Protein AF-A0A4Q5NM00-F1 (afdb_monomer)

Structure (mmCIF, N/CA/C/O backbone):
data_AF-A0A4Q5NM00-F1
#
_entry.id   AF-A0A4Q5NM00-F1
#
loop_
_atom_site.group_PDB
_atom_site.id
_atom_site.type_symbol
_atom_site.label_atom_id
_atom_site.label_alt_id
_atom_site.label_comp_id
_atom_site.label_asym_id
_atom_site.label_entity_id
_atom_site.label_seq_id
_atom_site.pdbx_PDB_ins_code
_atom_site.Cartn_x
_atom_site.Cartn_y
_atom_site.Cartn_z
_atom_site.occupancy
_atom_site.B_iso_or_equiv
_atom_site.auth_seq_id
_atom_site.auth_comp_id
_atom_site.auth_asym_id
_atom_site.auth_atom_id
_atom_site.pdbx_PDB_model_num
ATOM 1 N N . MET A 1 1 ? -10.086 1.615 -4.612 1.00 64.88 1 MET A N 1
ATOM 2 C CA . MET A 1 1 ? -9.508 1.945 -3.302 1.00 64.88 1 MET A CA 1
ATOM 3 C C . MET A 1 1 ? -8.569 3.102 -3.533 1.00 64.88 1 MET A C 1
ATOM 5 O O . MET A 1 1 ? -7.739 2.988 -4.424 1.00 64.88 1 MET A O 1
ATOM 9 N N . GLU A 1 2 ? -8.759 4.200 -2.814 1.00 72.81 2 GLU A N 1
ATOM 10 C CA . GLU A 1 2 ? -7.913 5.395 -2.923 1.00 72.81 2 GLU A CA 1
ATOM 11 C C . GLU A 1 2 ? -6.995 5.498 -1.703 1.00 72.81 2 GLU A C 1
ATOM 13 O O . GLU A 1 2 ? -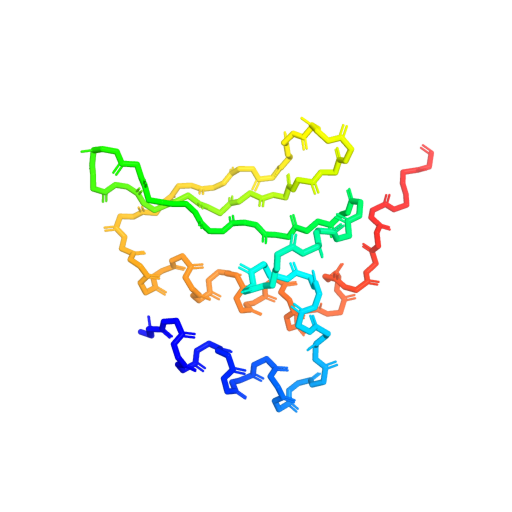7.238 4.843 -0.682 1.00 72.81 2 GLU A O 1
ATOM 18 N N . LYS A 1 3 ? -5.947 6.326 -1.783 1.00 68.44 3 LYS A N 1
ATOM 19 C CA . LYS A 1 3 ? -4.955 6.477 -0.700 1.00 68.44 3 LYS A CA 1
ATOM 20 C C . LYS A 1 3 ? -5.567 6.754 0.685 1.00 68.44 3 LYS A C 1
ATOM 22 O O . LYS A 1 3 ? -4.997 6.359 1.697 1.00 68.44 3 LYS A O 1
ATOM 27 N N . GLU A 1 4 ? -6.694 7.463 0.746 1.00 71.69 4 GLU A N 1
ATOM 28 C CA . GLU A 1 4 ? -7.356 7.825 2.007 1.00 71.69 4 GLU A CA 1
ATOM 29 C C . GLU A 1 4 ? -7.996 6.596 2.661 1.00 71.69 4 GLU A C 1
ATOM 31 O O . GLU A 1 4 ? -7.761 6.331 3.838 1.00 71.69 4 GLU A O 1
ATOM 36 N N . GLU A 1 5 ? -8.681 5.774 1.864 1.00 74.38 5 GLU A N 1
ATOM 37 C CA . GLU A 1 5 ? -9.274 4.509 2.310 1.00 74.38 5 GLU A CA 1
ATOM 38 C C . GLU A 1 5 ? -8.195 3.485 2.713 1.00 74.38 5 GLU A C 1
ATOM 40 O O . GLU A 1 5 ? -8.391 2.684 3.630 1.00 74.38 5 GLU A O 1
ATOM 45 N N . LEU A 1 6 ? -7.019 3.534 2.072 1.00 71.94 6 LEU A N 1
ATOM 46 C CA . LEU A 1 6 ? -5.833 2.779 2.494 1.00 71.94 6 LEU A CA 1
ATOM 47 C C . LEU A 1 6 ? -5.370 3.174 3.886 1.00 71.94 6 LEU A C 1
ATOM 49 O O . LEU A 1 6 ? -5.144 2.303 4.725 1.00 71.94 6 LEU A O 1
ATOM 53 N N . ASN A 1 7 ? -5.264 4.473 4.137 1.00 70.62 7 ASN A N 1
ATOM 54 C CA . ASN A 1 7 ? -4.788 4.980 5.411 1.00 70.62 7 ASN A CA 1
ATOM 55 C C . ASN A 1 7 ? -5.731 4.598 6.562 1.00 70.62 7 ASN A C 1
ATOM 57 O O . ASN A 1 7 ? -5.278 4.160 7.619 1.00 70.62 7 ASN A O 1
ATOM 61 N N . GLU A 1 8 ? -7.046 4.683 6.344 1.00 75.25 8 GLU A N 1
ATOM 62 C CA . GLU A 1 8 ? -8.036 4.262 7.339 1.00 75.25 8 GLU A CA 1
ATOM 63 C C . GLU A 1 8 ? -7.929 2.767 7.666 1.00 75.25 8 GLU A C 1
ATOM 65 O O . GLU A 1 8 ? -7.943 2.389 8.839 1.00 75.25 8 GLU A O 1
ATOM 70 N N . ARG A 1 9 ? -7.756 1.908 6.653 1.00 76.50 9 ARG A N 1
ATOM 71 C CA . ARG A 1 9 ? -7.584 0.462 6.868 1.00 76.50 9 ARG A CA 1
ATOM 72 C C . ARG A 1 9 ? -6.285 0.128 7.594 1.00 76.50 9 ARG A C 1
ATOM 74 O O . ARG A 1 9 ? -6.308 -0.676 8.520 1.00 76.50 9 ARG A O 1
ATOM 81 N N . LEU A 1 10 ? -5.170 0.749 7.215 1.00 70.75 10 LEU A N 1
ATOM 82 C CA . LEU A 1 10 ? -3.875 0.529 7.870 1.00 70.75 10 LEU A CA 1
ATOM 83 C C . LEU A 1 10 ? -3.892 0.999 9.329 1.00 70.75 10 LEU A C 1
ATOM 85 O O . LEU A 1 10 ? -3.380 0.304 10.206 1.00 70.75 10 LEU A O 1
ATOM 89 N N . SER A 1 11 ? -4.562 2.122 9.603 1.00 70.56 11 SER A N 1
ATOM 90 C CA . SER A 1 11 ? -4.770 2.614 10.965 1.00 70.56 11 SER A CA 1
ATOM 91 C C . SER A 1 11 ? -5.590 1.632 11.811 1.00 70.56 11 SER A C 1
ATOM 93 O O . SER A 1 11 ? -5.226 1.359 12.954 1.00 70.56 11 SER A O 1
ATOM 95 N N . GLN A 1 12 ? -6.643 1.027 11.244 1.00 75.75 12 GLN A N 1
ATOM 96 C CA . GLN A 1 12 ? -7.426 -0.021 11.915 1.00 75.75 12 GLN A CA 1
ATOM 97 C C . GLN A 1 12 ? -6.625 -1.305 12.171 1.00 75.75 12 GLN A C 1
ATOM 99 O O . GLN A 1 12 ? -6.878 -1.998 13.155 1.00 75.75 12 GLN A O 1
ATOM 104 N N . LEU A 1 13 ? -5.655 -1.614 11.311 1.00 69.38 13 LEU A N 1
ATOM 105 C CA . LEU A 1 13 ? -4.773 -2.779 11.426 1.00 69.38 13 LEU A CA 1
ATOM 106 C C . LEU A 1 13 ? -3.562 -2.538 12.339 1.00 69.38 13 LEU A C 1
ATOM 108 O O . LEU A 1 13 ? -2.720 -3.420 12.485 1.00 69.38 13 LEU A O 1
ATOM 112 N N . ASN A 1 14 ? -3.479 -1.362 12.969 1.00 66.94 14 ASN A N 1
ATOM 113 C CA . ASN A 1 14 ? -2.363 -0.946 13.816 1.00 66.94 14 ASN A CA 1
ATOM 114 C C . ASN A 1 14 ? -1.002 -0.931 13.084 1.00 66.94 14 ASN A C 1
ATOM 116 O O . ASN A 1 14 ? 0.044 -0.961 13.736 1.00 66.94 14 ASN A O 1
ATOM 120 N N . VAL A 1 15 ? -1.006 -0.868 11.748 1.00 65.25 15 VAL A N 1
ATOM 121 C CA . VAL A 1 15 ? 0.211 -0.756 10.938 1.00 65.25 15 VAL A CA 1
ATOM 122 C C . VAL A 1 15 ? 0.798 0.634 11.156 1.00 65.25 15 VAL A C 1
ATOM 124 O O . VAL A 1 15 ? 0.091 1.637 11.037 1.00 65.25 15 VAL A O 1
ATOM 127 N N . GLU A 1 16 ? 2.085 0.706 11.503 1.00 61.06 16 GLU A N 1
ATOM 128 C CA . GLU A 1 16 ? 2.719 1.994 11.761 1.00 61.06 16 GLU A CA 1
ATOM 129 C C . GLU A 1 16 ? 2.736 2.869 10.492 1.00 61.06 16 GLU A C 1
ATOM 131 O O . GLU A 1 16 ? 3.235 2.438 9.446 1.00 61.06 16 GLU A O 1
ATOM 136 N N . PRO A 1 17 ? 2.292 4.138 10.585 1.00 56.12 17 PRO A N 1
ATOM 137 C CA . PRO A 1 17 ? 2.309 5.088 9.471 1.00 56.12 17 PRO A CA 1
ATOM 138 C C . PRO A 1 17 ? 3.730 5.481 9.035 1.00 56.12 17 PRO A C 1
ATOM 140 O O . PRO A 1 17 ? 3.894 6.249 8.098 1.00 56.12 17 PRO A O 1
ATOM 143 N N . THR A 1 18 ? 4.766 4.968 9.701 1.00 55.19 18 THR A N 1
ATOM 144 C CA . THR A 1 18 ? 6.173 5.117 9.321 1.00 55.19 18 THR A CA 1
ATOM 145 C C . THR A 1 18 ? 6.565 4.168 8.179 1.00 55.19 1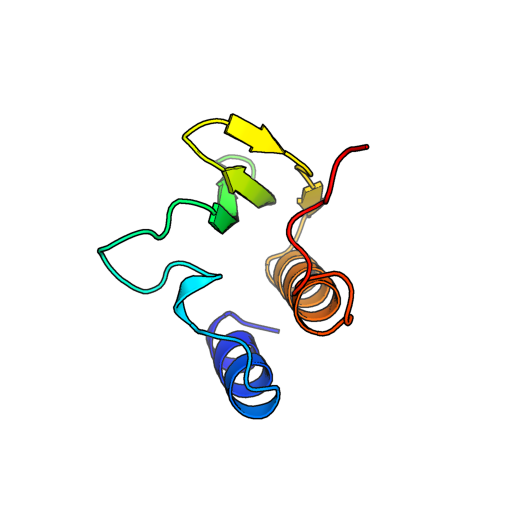8 THR A C 1
ATOM 147 O O . THR A 1 18 ? 7.424 4.521 7.374 1.00 55.19 18 THR A O 1
ATOM 150 N N . SER A 1 19 ? 5.891 3.018 8.019 1.00 55.84 19 SER A N 1
ATOM 151 C CA . SER A 1 19 ? 6.157 2.049 6.934 1.00 55.84 19 SER A CA 1
ATOM 152 C C . SER A 1 19 ? 5.719 2.531 5.547 1.00 55.84 19 SER A C 1
ATOM 154 O O . SER A 1 19 ? 6.114 1.941 4.538 1.00 55.84 19 SER A O 1
ATOM 156 N N . TYR A 1 20 ? 4.925 3.603 5.484 1.00 56.16 20 TYR A N 1
ATOM 157 C CA . TYR A 1 20 ? 4.503 4.242 4.247 1.00 56.16 20 TYR A CA 1
ATOM 158 C C . TYR A 1 20 ? 4.622 5.764 4.376 1.00 56.16 20 TYR A C 1
ATOM 160 O O . TYR A 1 20 ? 4.093 6.363 5.305 1.00 56.16 20 TYR A O 1
ATOM 168 N N . PRO A 1 21 ? 5.311 6.439 3.460 1.00 53.75 21 PRO A N 1
ATOM 169 C CA . PRO A 1 21 ? 5.681 7.822 3.667 1.00 53.75 21 PRO A CA 1
ATOM 170 C C . PRO A 1 21 ? 4.563 8.803 3.353 1.00 53.75 21 PRO A C 1
ATOM 172 O O . PRO A 1 21 ? 4.451 9.295 2.232 1.00 53.75 21 PRO A O 1
ATOM 175 N N . LEU A 1 22 ? 3.791 9.159 4.373 1.00 51.66 22 LEU A N 1
ATOM 176 C CA . LEU A 1 22 ? 3.111 10.454 4.394 1.00 51.66 22 LEU A CA 1
ATOM 177 C C . LEU A 1 22 ? 3.946 11.552 5.072 1.00 51.66 22 LEU A C 1
ATOM 179 O O . LEU A 1 22 ? 3.651 12.729 4.877 1.00 51.66 22 LEU A O 1
ATOM 183 N N . ASP A 1 23 ? 4.988 11.186 5.826 1.00 42.66 23 ASP A N 1
ATOM 184 C CA . ASP A 1 23 ? 5.754 12.122 6.652 1.00 42.66 23 ASP A CA 1
ATOM 185 C C . ASP A 1 23 ? 7.175 12.399 6.128 1.00 42.66 23 ASP A C 1
ATOM 187 O O . ASP A 1 23 ? 7.806 11.575 5.457 1.00 42.66 23 ASP A O 1
ATOM 191 N N . GLN A 1 24 ? 7.683 13.598 6.430 1.00 49.50 24 GLN A N 1
ATOM 192 C CA . GLN A 1 24 ? 8.912 14.170 5.853 1.00 49.50 24 GLN A CA 1
ATOM 193 C C . GLN A 1 24 ? 10.211 13.578 6.434 1.00 49.50 24 GLN A C 1
ATOM 195 O O . GLN A 1 24 ? 11.300 13.958 6.004 1.00 49.50 24 GLN A O 1
ATOM 200 N N . HIS A 1 25 ? 10.122 12.633 7.375 1.00 44.88 25 HIS A N 1
ATOM 201 C CA . HIS A 1 25 ? 11.271 11.929 7.943 1.00 44.88 25 HIS A CA 1
ATOM 202 C C . HIS A 1 25 ? 11.164 10.417 7.673 1.00 44.88 25 HIS A C 1
ATOM 204 O O . HIS A 1 25 ? 10.419 9.725 8.365 1.00 44.88 25 HIS A O 1
ATOM 210 N N . PRO A 1 26 ? 11.859 9.888 6.648 1.00 48.75 26 PRO A N 1
ATOM 211 C CA . PRO A 1 26 ? 11.810 8.467 6.325 1.00 48.75 26 PRO A CA 1
ATOM 212 C C . PRO A 1 26 ? 12.479 7.621 7.419 1.00 48.75 26 PRO A C 1
ATOM 214 O O . PRO A 1 26 ? 13.598 7.958 7.811 1.00 48.75 26 PRO A O 1
ATOM 217 N N . PRO A 1 27 ? 11.882 6.496 7.843 1.00 55.22 27 PRO A N 1
ATOM 218 C CA . PRO A 1 27 ? 12.659 5.391 8.395 1.00 55.22 27 PRO A CA 1
ATOM 219 C C . PRO A 1 27 ? 13.575 4.774 7.319 1.00 55.22 27 PRO A C 1
ATOM 221 O O . PRO A 1 27 ? 13.371 4.988 6.121 1.00 55.22 27 PRO A O 1
ATOM 224 N N . ASP A 1 28 ? 14.579 4.006 7.756 1.00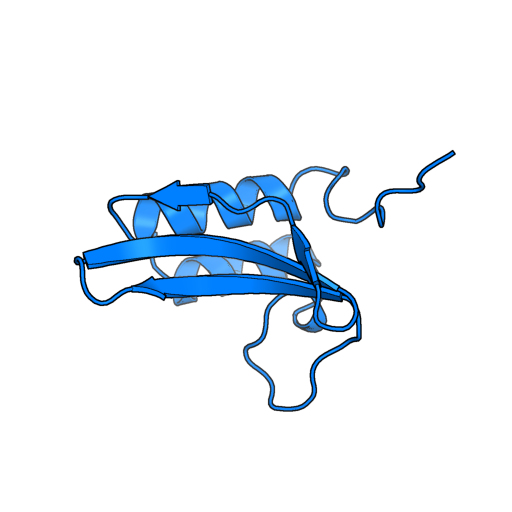 58.72 28 ASP A N 1
ATOM 225 C CA . ASP A 1 28 ? 15.578 3.327 6.903 1.00 58.72 28 ASP A CA 1
ATOM 226 C C . ASP A 1 28 ? 14.954 2.336 5.895 1.00 58.72 28 ASP A C 1
ATOM 228 O O . ASP A 1 28 ? 15.586 2.006 4.891 1.00 58.72 28 ASP A O 1
ATOM 232 N N . GLU A 1 29 ? 13.718 1.902 6.160 1.00 66.00 29 GLU A N 1
ATOM 233 C CA . GLU A 1 29 ? 12.970 0.829 5.502 1.00 66.00 29 GLU A CA 1
ATOM 234 C C . GLU A 1 29 ? 11.501 1.247 5.300 1.00 66.00 29 GLU A C 1
ATOM 236 O O . GLU A 1 29 ? 10.809 1.547 6.275 1.00 66.00 29 GLU A O 1
ATOM 241 N N . ARG A 1 30 ? 10.999 1.297 4.055 1.00 75.75 30 ARG A N 1
ATOM 242 C CA . ARG A 1 30 ? 9.593 1.659 3.773 1.00 75.75 30 ARG A CA 1
ATOM 243 C C . ARG A 1 30 ? 9.060 1.136 2.445 1.00 75.75 30 ARG A C 1
ATOM 245 O O . ARG A 1 30 ? 9.785 1.087 1.453 1.00 75.75 30 ARG A O 1
ATOM 252 N N . TYR A 1 31 ? 7.759 0.867 2.385 1.00 78.50 31 TYR A N 1
ATOM 253 C CA . TYR A 1 31 ? 7.062 0.667 1.117 1.00 78.50 31 TYR A CA 1
ATOM 254 C C . TYR A 1 31 ? 6.708 2.013 0.487 1.00 78.50 31 TYR A C 1
ATOM 256 O O . TYR A 1 31 ? 6.255 2.943 1.154 1.00 78.50 31 TYR A O 1
ATOM 264 N N . VAL A 1 32 ? 6.924 2.128 -0.818 1.00 80.75 32 VAL A N 1
ATOM 265 C CA . VAL A 1 32 ? 6.667 3.330 -1.604 1.00 80.75 32 VAL A CA 1
ATOM 266 C C . VAL A 1 32 ? 5.719 2.982 -2.738 1.00 80.75 32 VAL A C 1
ATOM 268 O O . VAL A 1 32 ? 5.975 2.056 -3.503 1.00 80.75 32 VAL A O 1
ATOM 271 N N . LEU A 1 33 ? 4.646 3.762 -2.845 1.00 83.06 33 LEU A N 1
ATOM 272 C CA . LEU A 1 33 ? 3.786 3.820 -4.017 1.00 83.06 33 LEU A CA 1
ATOM 273 C C . LEU A 1 33 ? 4.222 5.033 -4.843 1.00 83.06 33 LEU A C 1
ATOM 275 O O . LEU A 1 33 ? 4.200 6.164 -4.356 1.00 83.06 33 LEU A O 1
ATOM 279 N N . ALA A 1 34 ? 4.644 4.795 -6.074 1.00 83.94 34 ALA A N 1
ATOM 280 C CA . ALA A 1 34 ? 5.002 5.824 -7.035 1.00 83.94 34 ALA A CA 1
ATOM 281 C C . ALA A 1 34 ? 4.085 5.730 -8.253 1.00 83.94 34 ALA A C 1
ATOM 283 O O . ALA A 1 34 ? 3.624 4.650 -8.605 1.00 83.94 34 ALA A O 1
ATOM 284 N N . HIS A 1 35 ? 3.841 6.862 -8.895 1.00 83.88 35 HIS A N 1
ATOM 285 C CA . HIS A 1 35 ? 3.165 6.927 -10.182 1.00 83.88 35 HIS A CA 1
ATOM 286 C C . HIS A 1 35 ? 4.187 7.375 -11.223 1.00 83.88 35 HIS A C 1
ATOM 288 O O . HIS A 1 35 ? 4.836 8.410 -11.035 1.00 83.88 35 HIS A O 1
ATOM 294 N N . ASP A 1 36 ? 4.371 6.575 -12.267 1.00 79.19 36 ASP A N 1
ATOM 295 C CA . ASP A 1 36 ? 5.276 6.877 -13.369 1.00 79.19 36 ASP A CA 1
ATOM 296 C C . ASP A 1 36 ? 4.580 7.728 -14.451 1.00 79.19 36 ASP A C 1
ATOM 298 O O . ASP A 1 36 ? 3.387 8.021 -14.379 1.00 79.19 36 ASP A O 1
ATOM 302 N N . GLN A 1 37 ? 5.338 8.181 -15.446 1.00 75.81 37 GLN A N 1
ATOM 303 C CA . GLN A 1 37 ? 4.858 9.056 -16.516 1.00 75.81 37 GLN A CA 1
ATOM 304 C C . GLN A 1 37 ? 4.002 8.309 -17.550 1.00 75.81 37 GLN A C 1
ATOM 306 O O . GLN A 1 37 ? 3.256 8.949 -18.286 1.00 75.81 37 GLN A O 1
ATOM 311 N N . ASP A 1 38 ? 4.084 6.977 -17.580 1.00 80.44 38 ASP A N 1
ATOM 312 C CA . ASP A 1 38 ? 3.319 6.090 -18.467 1.00 80.44 38 ASP A CA 1
ATOM 313 C C . ASP A 1 38 ? 1.933 5.683 -17.907 1.00 80.44 38 ASP A C 1
ATOM 315 O O . ASP A 1 38 ? 1.355 4.695 -18.357 1.00 80.44 38 ASP A O 1
ATOM 319 N N . ASP A 1 39 ? 1.386 6.416 -16.926 1.00 82.44 39 ASP A N 1
ATOM 320 C CA . ASP A 1 39 ? 0.134 6.060 -16.219 1.00 82.44 39 ASP A CA 1
ATOM 321 C C . ASP A 1 39 ? 0.229 4.714 -15.453 1.00 82.44 39 ASP A C 1
ATOM 323 O O . ASP A 1 39 ? -0.761 4.029 -15.181 1.00 82.44 39 ASP A O 1
ATOM 327 N N . ILE A 1 40 ? 1.455 4.321 -15.088 1.00 87.88 40 ILE A N 1
ATOM 328 C CA . ILE A 1 40 ? 1.753 3.085 -14.357 1.00 87.88 40 ILE A CA 1
ATOM 329 C C . ILE A 1 40 ? 1.978 3.400 -12.879 1.00 87.88 40 ILE A C 1
ATOM 331 O O . ILE A 1 40 ? 2.738 4.294 -12.507 1.00 87.88 40 ILE A O 1
ATOM 335 N N . TRP A 1 41 ? 1.344 2.616 -12.018 1.00 88.69 41 TRP A N 1
ATOM 336 C CA . TRP A 1 41 ? 1.516 2.649 -10.574 1.00 88.69 41 TRP A CA 1
ATOM 337 C C . TRP A 1 41 ? 2.528 1.600 -10.130 1.00 88.69 41 TRP A C 1
ATOM 339 O O . TRP A 1 41 ? 2.384 0.419 -10.419 1.00 88.69 41 TRP A O 1
ATOM 349 N N . CYS A 1 42 ? 3.532 2.011 -9.370 1.00 86.25 42 CYS A N 1
ATOM 350 C CA . CYS A 1 42 ? 4.634 1.166 -8.939 1.00 86.25 42 CYS A CA 1
ATOM 351 C C . CYS A 1 42 ? 4.650 1.057 -7.414 1.00 86.25 42 CYS A C 1
ATOM 353 O O . CYS A 1 42 ? 4.735 2.070 -6.725 1.00 86.25 42 CYS A O 1
ATOM 355 N N . VAL A 1 43 ? 4.633 -0.162 -6.879 1.00 86.50 43 VAL A N 1
ATOM 356 C CA . VAL A 1 43 ? 4.880 -0.438 -5.458 1.00 86.50 43 VAL A CA 1
ATOM 357 C C . VAL A 1 43 ? 6.262 -1.053 -5.324 1.00 86.50 43 VAL A C 1
ATOM 359 O O . VAL A 1 43 ? 6.558 -2.053 -5.972 1.00 86.50 43 VAL A O 1
ATOM 362 N N . TYR A 1 44 ? 7.116 -0.474 -4.489 1.00 85.12 44 TYR A N 1
ATOM 363 C CA . TYR A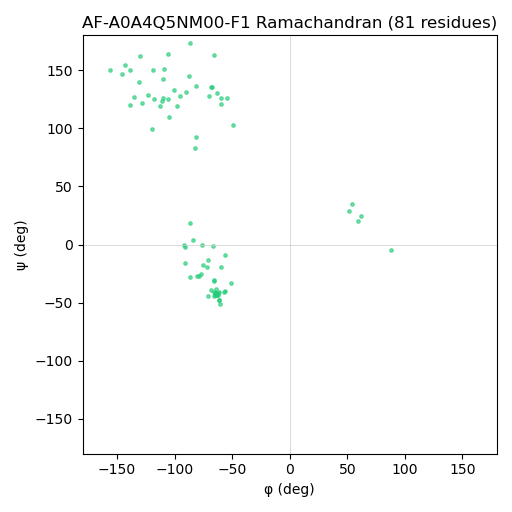 1 44 ? 8.431 -1.035 -4.189 1.00 85.12 44 TYR A CA 1
ATOM 364 C C . TYR A 1 44 ? 8.806 -0.821 -2.729 1.00 85.12 44 TYR A C 1
ATOM 366 O O . TYR A 1 44 ? 8.356 0.121 -2.084 1.00 85.12 44 TYR A O 1
ATOM 374 N N . TYR A 1 45 ? 9.662 -1.693 -2.214 1.00 82.44 45 TYR A N 1
ATOM 375 C CA . TYR A 1 45 ? 10.291 -1.529 -0.914 1.00 82.44 45 TYR A CA 1
ATOM 376 C C . TYR A 1 45 ? 11.606 -0.771 -1.076 1.00 82.44 45 TYR A C 1
ATOM 378 O O . TYR A 1 45 ? 12.403 -1.095 -1.957 1.00 82.44 45 TYR A O 1
ATOM 386 N N . ALA A 1 46 ? 11.824 0.251 -0.259 1.00 78.75 46 ALA A N 1
ATOM 387 C CA . ALA A 1 46 ? 13.058 1.013 -0.207 1.00 78.75 46 ALA A CA 1
ATOM 388 C C . ALA A 1 46 ? 13.750 0.762 1.134 1.00 78.75 46 ALA A C 1
ATOM 390 O O . ALA A 1 46 ? 13.193 1.098 2.177 1.00 78.75 46 ALA A O 1
ATOM 391 N N . GLU A 1 47 ? 14.965 0.222 1.093 1.00 79.31 47 GLU A N 1
ATOM 392 C CA . GLU A 1 47 ? 15.817 0.003 2.264 1.00 79.31 47 GLU A CA 1
ATOM 393 C C . GLU A 1 47 ? 17.192 0.606 1.993 1.00 79.31 47 GLU A C 1
ATOM 395 O O . GLU A 1 47 ? 17.840 0.242 1.015 1.00 79.31 47 GLU A O 1
ATOM 400 N N . LYS A 1 48 ? 17.650 1.548 2.828 1.00 75.62 48 LYS A N 1
ATOM 401 C CA . LYS A 1 48 ? 19.012 2.130 2.745 1.00 75.62 48 LYS A CA 1
ATOM 402 C C . LYS A 1 48 ? 19.411 2.662 1.359 1.00 75.62 48 LYS A C 1
ATOM 404 O O . L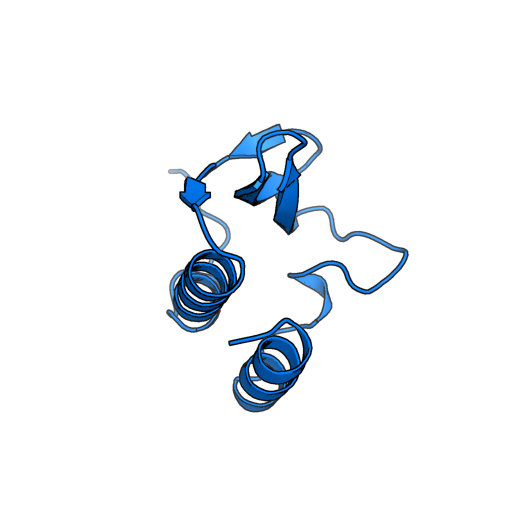YS A 1 48 ? 20.588 2.715 1.009 1.00 75.62 48 LYS A O 1
ATOM 409 N N . GLY A 1 49 ? 18.429 3.098 0.572 1.00 69.75 49 GLY A N 1
ATOM 410 C CA . GLY A 1 49 ? 18.629 3.582 -0.797 1.00 69.75 49 GLY A CA 1
ATOM 411 C C . GLY A 1 49 ? 18.577 2.499 -1.882 1.00 69.75 49 GLY A C 1
ATOM 412 O O . GLY A 1 49 ? 18.587 2.844 -3.063 1.00 69.75 49 GLY A O 1
ATOM 413 N N . GLU A 1 50 ? 18.454 1.224 -1.518 1.00 73.50 50 GLU A N 1
ATOM 414 C CA . GLU A 1 50 ? 18.176 0.119 -2.435 1.00 73.50 50 GLU A CA 1
ATOM 415 C C . GLU A 1 50 ? 16.668 -0.071 -2.624 1.00 73.50 50 GLU A C 1
ATOM 417 O O . GLU A 1 50 ? 15.872 0.148 -1.709 1.00 73.50 50 GLU A O 1
ATOM 422 N N . ARG A 1 51 ? 16.267 -0.455 -3.841 1.00 81.00 51 ARG A N 1
ATOM 423 C CA . ARG A 1 51 ? 14.871 -0.736 -4.196 1.00 81.00 51 ARG A CA 1
ATOM 424 C C . ARG A 1 51 ? 14.706 -2.230 -4.430 1.00 81.00 51 ARG A C 1
ATOM 426 O O . ARG A 1 51 ? 15.387 -2.792 -5.284 1.00 81.00 51 ARG A O 1
ATOM 433 N N . SER A 1 52 ? 13.755 -2.832 -3.734 1.00 77.38 52 SER A N 1
ATOM 434 C CA . SER A 1 52 ? 13.437 -4.257 -3.799 1.00 77.38 52 SER A CA 1
ATOM 435 C C . SER A 1 52 ? 11.936 -4.464 -4.003 1.00 77.38 52 SER A C 1
ATOM 437 O O . SER A 1 52 ? 11.137 -3.555 -3.784 1.00 77.38 52 SER A O 1
ATOM 439 N N . ALA A 1 53 ? 11.545 -5.664 -4.441 1.00 80.31 53 ALA A N 1
ATOM 440 C CA . ALA A 1 53 ? 10.140 -6.059 -4.603 1.00 80.31 53 ALA A CA 1
ATOM 441 C C . ALA A 1 53 ? 9.289 -5.102 -5.473 1.00 80.31 53 ALA A C 1
ATOM 443 O O . ALA A 1 53 ? 8.104 -4.912 -5.202 1.00 80.31 53 ALA A O 1
ATOM 444 N N . LEU A 1 54 ? 9.889 -4.512 -6.518 1.00 85.62 54 LEU A N 1
ATOM 445 C CA . LEU A 1 54 ? 9.182 -3.656 -7.474 1.00 85.62 54 LEU A CA 1
ATOM 446 C C . LEU A 1 54 ? 8.050 -4.435 -8.157 1.00 85.62 54 LEU A C 1
ATOM 448 O O . LEU A 1 54 ? 8.279 -5.487 -8.760 1.00 85.62 54 LEU A O 1
ATOM 452 N N . ARG A 1 55 ? 6.843 -3.880 -8.094 1.00 87.31 55 ARG A N 1
ATOM 453 C CA . ARG A 1 55 ? 5.676 -4.311 -8.857 1.00 87.31 55 ARG A CA 1
ATOM 454 C C . ARG A 1 55 ? 5.002 -3.131 -9.526 1.00 87.31 55 ARG A C 1
ATOM 456 O O . ARG A 1 55 ? 4.851 -2.082 -8.912 1.00 87.31 55 ARG A O 1
ATOM 463 N N . GLU A 1 56 ? 4.561 -3.357 -10.752 1.00 89.81 56 GLU A N 1
ATOM 464 C CA . GLU A 1 56 ? 3.881 -2.382 -11.599 1.00 89.81 56 GLU A CA 1
ATOM 465 C C . GLU A 1 56 ? 2.405 -2.766 -11.756 1.00 89.81 56 GLU A C 1
ATOM 467 O O . GLU A 1 56 ? 2.058 -3.946 -11.859 1.00 89.81 56 GLU A O 1
ATOM 472 N N . PHE A 1 57 ? 1.541 -1.760 -11.774 1.00 88.06 57 PHE A N 1
ATOM 473 C CA . PHE A 1 57 ? 0.090 -1.858 -11.828 1.00 88.06 57 PHE A CA 1
ATOM 474 C C . PHE A 1 57 ? -0.449 -0.793 -12.780 1.00 88.06 57 PHE A C 1
ATOM 476 O O . PHE A 1 57 ? 0.115 0.289 -12.899 1.00 88.06 57 PHE A O 1
ATOM 483 N N . HIS A 1 58 ? -1.575 -1.071 -13.429 1.00 87.81 58 HIS A N 1
ATOM 484 C CA . HIS A 1 58 ? -2.195 -0.124 -14.365 1.00 87.81 58 HIS A CA 1
ATOM 485 C C . HIS A 1 58 ? -3.216 0.795 -13.685 1.00 87.81 58 HIS A C 1
ATOM 487 O O . HIS A 1 58 ? -3.830 1.635 -14.335 1.00 87.81 58 HIS A O 1
ATOM 493 N N . SER A 1 59 ? -3.446 0.617 -12.382 1.00 86.25 59 SER A N 1
ATOM 494 C CA . SER A 1 59 ? -4.386 1.432 -11.627 1.00 86.25 59 SER A CA 1
ATOM 495 C C . SER A 1 59 ? -3.932 1.651 -10.188 1.00 86.25 59 SER A C 1
ATOM 497 O O . SER A 1 59 ? -3.361 0.763 -9.549 1.00 86.25 59 SER A O 1
ATOM 499 N N . GLU A 1 60 ? -4.257 2.832 -9.657 1.00 85.50 60 GLU A N 1
ATOM 500 C CA . GLU A 1 60 ? -4.0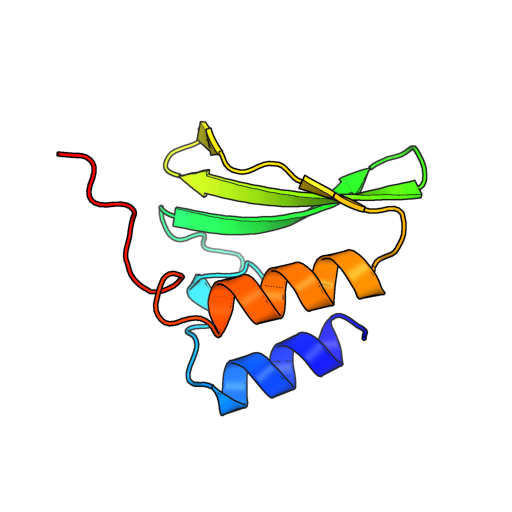14 3.188 -8.254 1.00 85.50 60 GLU A CA 1
ATOM 501 C C . GLU A 1 60 ? -4.668 2.174 -7.314 1.00 85.50 60 GLU A C 1
ATOM 503 O O . GLU A 1 60 ? -4.089 1.765 -6.309 1.00 85.50 60 GLU A O 1
ATOM 508 N N . ALA A 1 61 ? -5.874 1.731 -7.676 1.00 86.19 61 ALA A N 1
ATOM 509 C CA . ALA A 1 61 ? -6.657 0.803 -6.882 1.00 86.19 61 ALA A CA 1
ATOM 510 C C . ALA A 1 61 ? -5.967 -0.558 -6.730 1.00 86.19 61 ALA A C 1
ATOM 512 O O . ALA A 1 61 ? -5.946 -1.095 -5.623 1.00 86.19 61 ALA A O 1
ATOM 513 N N . GLU A 1 62 ? -5.402 -1.109 -7.806 1.00 87.56 62 GLU A N 1
ATOM 514 C CA . GLU A 1 62 ? -4.647 -2.366 -7.749 1.00 87.56 62 GLU A CA 1
ATOM 515 C C . GLU A 1 62 ? -3.384 -2.219 -6.903 1.00 87.56 62 GLU A C 1
ATOM 517 O O . GLU A 1 62 ? -3.106 -3.068 -6.055 1.00 87.56 62 GLU A O 1
ATOM 522 N N . ALA A 1 63 ? -2.663 -1.113 -7.075 1.00 87.25 63 ALA A N 1
ATOM 523 C CA . ALA A 1 63 ? -1.446 -0.846 -6.327 1.00 87.25 63 ALA A CA 1
ATOM 524 C C . ALA A 1 63 ? -1.720 -0.666 -4.821 1.00 87.25 63 ALA A C 1
ATOM 526 O O . ALA A 1 63 ? -1.008 -1.228 -3.988 1.00 87.25 63 ALA A O 1
ATOM 527 N N . CYS A 1 64 ? -2.796 0.041 -4.461 1.00 82.44 64 CYS A N 1
ATOM 528 C CA . CYS A 1 64 ? -3.241 0.199 -3.075 1.00 82.44 64 CYS A CA 1
ATOM 529 C C . CYS A 1 64 ? -3.702 -1.122 -2.456 1.00 82.44 64 CYS A C 1
ATOM 531 O O . CYS A 1 64 ? -3.388 -1.390 -1.300 1.00 82.44 64 CYS A O 1
ATOM 533 N N . LEU A 1 65 ? -4.432 -1.956 -3.204 1.00 84.69 65 LEU A N 1
ATOM 534 C CA . LEU A 1 65 ? -4.861 -3.274 -2.727 1.00 84.69 65 LEU A CA 1
ATOM 535 C C . LEU A 1 65 ? -3.669 -4.193 -2.473 1.00 84.69 65 LEU A C 1
ATOM 537 O O . LEU A 1 65 ? -3.626 -4.856 -1.440 1.00 84.69 65 LEU A O 1
ATOM 541 N N . TYR A 1 66 ? -2.698 -4.201 -3.386 1.00 85.25 66 TYR A N 1
ATOM 542 C CA . TYR A 1 66 ? -1.468 -4.960 -3.214 1.00 85.25 66 TYR A CA 1
ATOM 543 C C . TYR A 1 66 ? -0.688 -4.480 -1.992 1.00 85.25 66 TYR A C 1
ATOM 545 O O . TYR A 1 66 ? -0.300 -5.287 -1.157 1.00 85.25 66 TYR A O 1
ATOM 553 N N . LEU A 1 67 ? -0.508 -3.166 -1.846 1.00 81.75 67 LEU A N 1
ATOM 554 C CA . LEU A 1 67 ? 0.179 -2.585 -0.698 1.00 81.75 67 LEU A CA 1
ATOM 555 C C . LEU A 1 67 ? -0.541 -2.896 0.624 1.00 81.75 67 LEU A C 1
ATOM 557 O O . LEU A 1 67 ? 0.116 -3.221 1.610 1.00 81.75 67 LEU A O 1
ATOM 561 N N . LEU A 1 68 ? -1.877 -2.840 0.644 1.00 80.62 68 LEU A N 1
ATOM 562 C CA . LEU A 1 68 ? -2.676 -3.226 1.805 1.00 80.62 68 LEU A CA 1
ATOM 563 C C . LEU A 1 68 ? -2.436 -4.689 2.166 1.00 80.62 68 LEU A C 1
ATOM 565 O O . LEU A 1 68 ? -2.160 -4.969 3.324 1.00 80.62 68 LEU A O 1
ATOM 569 N N . ASP A 1 69 ? -2.548 -5.610 1.210 1.00 82.31 69 ASP A N 1
ATOM 570 C CA . ASP A 1 69 ? -2.338 -7.046 1.435 1.00 82.31 69 ASP A CA 1
ATOM 571 C C . ASP A 1 69 ? -0.945 -7.329 2.012 1.00 82.31 69 ASP A C 1
ATOM 573 O O . ASP A 1 69 ? -0.796 -8.083 2.974 1.00 82.31 69 ASP A O 1
ATOM 577 N N . LEU A 1 70 ? 0.056 -6.625 1.489 1.00 78.50 70 LEU A N 1
ATOM 578 C CA . LEU A 1 70 ? 1.455 -6.759 1.869 1.00 78.50 70 LEU A CA 1
ATOM 579 C C . LEU A 1 70 ? 1.725 -6.252 3.294 1.00 78.50 70 LEU A C 1
ATOM 581 O O . LEU A 1 70 ? 2.466 -6.883 4.041 1.00 78.50 70 LEU A O 1
ATOM 585 N N . LEU A 1 71 ? 1.081 -5.151 3.691 1.00 74.94 71 LEU A N 1
ATOM 586 C CA . LEU A 1 71 ? 1.160 -4.592 5.045 1.00 74.94 71 LEU A CA 1
ATOM 587 C C . LEU A 1 71 ? 0.243 -5.306 6.055 1.00 74.94 71 LEU A C 1
ATOM 589 O O . LEU A 1 71 ? 0.524 -5.290 7.250 1.00 74.94 71 LEU A O 1
ATOM 593 N N . SER A 1 72 ? -0.858 -5.902 5.590 1.00 70.00 72 SER A N 1
ATOM 594 C CA . SER A 1 72 ? -1.847 -6.597 6.431 1.00 70.00 72 SER A CA 1
ATOM 595 C C . SER A 1 72 ? -1.477 -8.055 6.688 1.00 70.00 72 SER A C 1
ATOM 597 O O .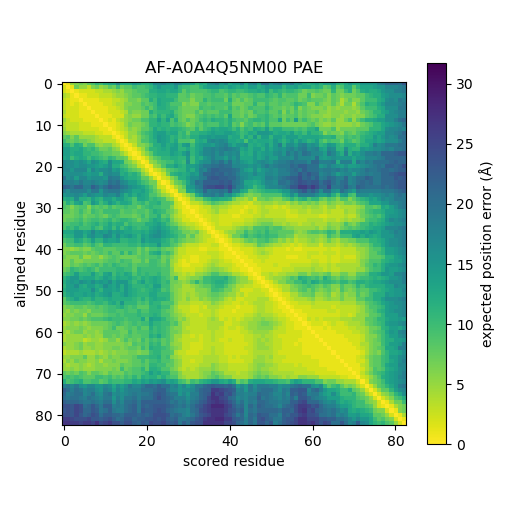 SER A 1 72 ? -1.876 -8.620 7.705 1.00 70.00 72 SER A O 1
ATOM 599 N N . SER A 1 73 ? -0.741 -8.685 5.771 1.00 63.09 73 SER A N 1
ATOM 600 C CA . SER A 1 73 ? -0.161 -10.004 6.001 1.00 63.09 73 SER A CA 1
ATOM 601 C C . SER A 1 73 ? 0.928 -9.903 7.067 1.00 63.09 73 SER A C 1
ATOM 603 O O . SER A 1 73 ? 1.787 -9.028 7.002 1.00 63.09 73 SER A O 1
ATOM 605 N N . GLU A 1 74 ? 0.949 -10.840 8.023 1.00 51.66 74 GLU A N 1
ATOM 606 C CA . GLU A 1 74 ? 1.975 -10.929 9.083 1.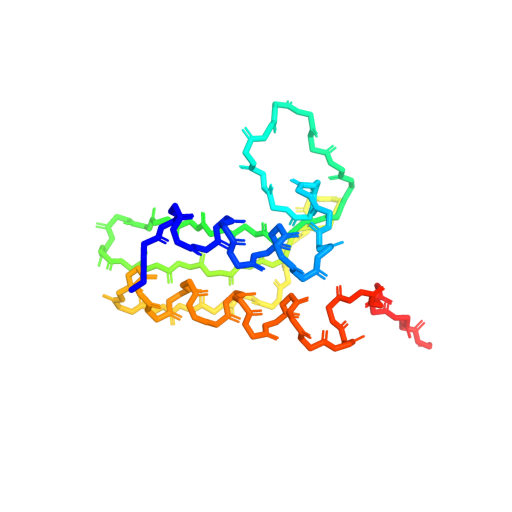00 51.66 74 GLU A CA 1
ATOM 607 C C . GLU A 1 74 ? 3.430 -11.016 8.556 1.00 51.66 74 GLU A C 1
ATOM 609 O O . GLU A 1 74 ? 4.383 -10.918 9.332 1.00 51.66 74 GLU A O 1
ATOM 614 N N . GLU A 1 75 ? 3.626 -11.181 7.245 1.00 52.81 75 GLU A N 1
ATOM 615 C CA . GLU A 1 75 ? 4.928 -11.103 6.576 1.00 52.81 75 GLU A CA 1
ATOM 616 C C . GLU A 1 75 ? 5.438 -9.662 6.374 1.00 52.81 75 GLU A C 1
ATOM 618 O O . GLU A 1 75 ? 6.649 -9.463 6.369 1.00 52.81 75 GLU A O 1
ATOM 623 N N . GLY A 1 76 ? 4.570 -8.643 6.306 1.00 47.03 76 GLY A N 1
ATOM 624 C CA . GLY A 1 76 ? 4.970 -7.236 6.140 1.00 47.03 76 GLY A CA 1
ATOM 625 C C . GLY A 1 76 ? 5.621 -6.603 7.375 1.00 47.03 76 GLY A C 1
ATOM 626 O O . GLY A 1 76 ? 6.340 -5.615 7.253 1.00 47.03 76 GLY A O 1
ATOM 627 N N . ALA A 1 77 ? 5.415 -7.190 8.560 1.00 48.06 77 ALA A N 1
ATOM 628 C CA . ALA A 1 77 ? 6.019 -6.754 9.824 1.00 48.06 77 ALA A CA 1
ATOM 629 C C . ALA A 1 77 ? 7.354 -7.453 10.139 1.00 48.06 77 ALA A C 1
ATOM 631 O O . ALA A 1 77 ? 7.964 -7.203 11.183 1.00 48.06 77 ALA A O 1
ATOM 632 N N . ARG A 1 78 ? 7.816 -8.361 9.273 1.00 44.59 78 ARG A N 1
ATOM 633 C CA . ARG A 1 78 ? 9.122 -8.998 9.425 1.00 44.59 78 ARG A CA 1
ATOM 634 C C . ARG A 1 78 ? 10.064 -8.381 8.397 1.00 44.59 78 ARG A C 1
ATOM 636 O O . ARG A 1 78 ? 9.905 -8.692 7.218 1.00 44.59 78 ARG A O 1
ATOM 643 N N . PRO A 1 79 ? 11.062 -7.565 8.798 1.00 45.50 79 PRO A N 1
ATOM 644 C CA . PRO A 1 79 ? 12.153 -7.256 7.885 1.00 45.50 79 PRO A CA 1
ATOM 645 C C . PRO A 1 79 ? 12.709 -8.602 7.431 1.00 45.50 79 PRO A C 1
ATOM 647 O O . PRO A 1 79 ? 12.944 -9.486 8.267 1.00 45.50 79 PRO A O 1
ATOM 650 N N . PHE A 1 80 ? 12.791 -8.801 6.115 1.00 47.25 80 PHE A N 1
ATOM 651 C CA . PHE A 1 80 ? 13.263 -10.039 5.514 1.00 47.25 80 PHE A CA 1
ATOM 652 C C . PHE A 1 80 ? 14.584 -10.422 6.180 1.00 47.25 80 PHE A C 1
ATOM 654 O O . PHE A 1 80 ? 15.632 -9.834 5.941 1.00 47.25 80 PHE A O 1
ATOM 661 N N . LYS A 1 81 ? 14.522 -11.403 7.081 1.00 38.91 81 LYS A N 1
ATOM 662 C CA . LYS A 1 81 ? 15.680 -11.886 7.818 1.00 38.91 81 LYS A CA 1
ATOM 663 C C . LYS A 1 81 ? 16.389 -12.863 6.888 1.00 38.91 81 LYS A C 1
ATOM 665 O O . LYS A 1 81 ? 16.135 -14.065 6.934 1.00 38.91 81 LYS A O 1
ATOM 670 N N . THR A 1 82 ? 17.208 -12.336 5.985 1.00 46.59 82 THR A N 1
ATOM 671 C CA . THR A 1 82 ? 18.093 -13.130 5.131 1.00 46.59 82 THR A CA 1
ATOM 672 C C . THR A 1 82 ? 19.037 -13.932 6.032 1.00 46.59 82 THR A C 1
ATOM 674 O O . THR A 1 82 ? 19.714 -13.380 6.901 1.00 46.59 82 THR A O 1
ATOM 677 N N . THR A 1 83 ? 18.967 -15.257 5.886 1.00 53.75 83 THR A N 1
ATOM 678 C CA . THR A 1 83 ? 19.868 -16.251 6.495 1.00 53.75 83 THR A CA 1
ATOM 679 C C . THR A 1 83 ? 21.207 -16.258 5.777 1.00 53.75 83 THR A C 1
ATOM 681 O O . THR A 1 83 ? 21.193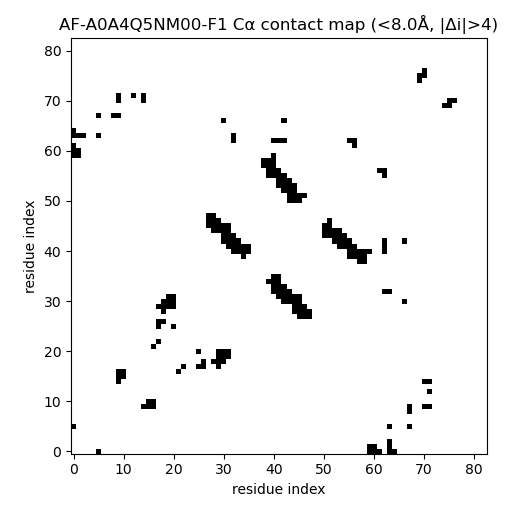 -16.062 4.541 1.00 53.75 83 THR A O 1
#

Sequence (83 aa):
MEKEELNERLSQLNVEPTSYPLDQHPPDERYVLAHDQDDIWCVYYAEKGERSALREFHSEAEACLYLLDLLSSEEGARPFKTT

Solvent-accessible surface area (backbone atoms only — not comparable to full-atom values): 4963 Å² total; per-residue (Å²): 98,52,76,66,61,49,50,55,51,36,56,75,67,68,48,62,69,64,44,38,80,85,58,97,72,79,58,69,52,30,46,43,83,45,75,52,93,84,66,33,21,33,37,28,36,37,42,84,87,43,78,43,80,74,44,78,29,80,37,64,37,58,39,49,51,51,52,46,52,46,62,69,37,83,66,54,79,46,79,84,77,81,127

pLDDT: mean 70.94, std 14.2, range [38.91, 89.81]

Nearest PDB structures (foldseek):
  9gco-assembly1_C  TM=5.511E-01  e=1.033E+00  Xenorhabdus bovienii SS-2004
  6v5b-assembly1_C  TM=3.589E-01  e=1.632E+00  Homo sapiens
  7t3b-assembly1_E  TM=4.053E-01  e=2.751E+00  Homo sapiens
  2d6l-assembly1_X  TM=5.706E-01  e=6.862E+00  Mus musculus
  2na4-assembly1_A  TM=4.295E-01  e=8.347E+00  Escherichia coli K-12

Secondary structure (DSSP, 8-state):
--HHHHHHHHHHTT--TTTTTSSSS--SEEEEEEE-TTS-EEEEEEETTEEEEEEEESSHHHHHHHHHHHHHSTTTTS-----

Foldseek 3Di:
DAPVVLVVLCVVLVQDCQQEDPDPDHDQKHWYWDQDPVCKIWIWIHHNNDTHDIDIDNDNVVNSVVVSCCRNPPNVPDPPPDD

Radius of gyration: 12.46 Å; Cα contacts (8 Å, |Δi|>4): 116; chains: 1; bounding box: 29×30×32 Å

Mean predicted aligned error: 9.95 Å